Protein AF-A0A848VET9-F1 (afdb_monomer_lite)

pLDDT: mean 83.95, std 17.59, range [33.38, 98.44]

Radius of gyration: 26.99 Å; chains: 1; bounding box: 105×52×40 Å

Sequence (170 aa):
MVSRVQWVLLIGLLTLTVAYPATSVSATPEPVMTMALKYQQSERKWFRDRAPLFGIYLGTGDGTAAGRLSGRVGWDLYEDQERADFHPAHFHGFIEVDGERHAFQILGVYTPASTDAAVTPDGKTHPRIWTLSGTIAFDDASVLGARHLPVTGTADLNTWTASYSVWSKP

Foldseek 3Di:
DDDDDDDDDDDDDDDDPPDDPPPPPVPDKDFQKKKKKFWDPPDDDPDDPDDFPDADWDGKTKTWMDHLATAIKTWTKGWDPPDQAKIFIKIWMWGADPNDTWTKIWTWMKGAPDPDWDQAPVRDIHRQKIKIWTWMATPDCVSPVDGTFIKIWMAGRVRRMIMMTTIDDD

Secondary structure (DSSP, 8-state):
--------------------------PPP-EEEEEEEEE-TT---S-SSPPPSSSEEEEEEEEEEEESS-EEEEEEEEE--S-SS-EEEEEEEEEEETTEEEEEEEEEEEEE--SSEEE-TTS-EEESEEEEEEEEEESSTTTTSSSSEEEEEEEETTTTEEEEEEE---

Structure (mmCIF, N/CA/C/O backbone):
data_AF-A0A848VET9-F1
#
_entry.id   AF-A0A848VET9-F1
#
loop_
_atom_site.group_PDB
_atom_site.id
_atom_site.type_symbol
_atom_site.label_atom_id
_atom_site.label_alt_id
_atom_site.label_comp_id
_atom_site.label_asym_id
_atom_site.label_entity_id
_atom_site.label_seq_id
_atom_site.pdbx_PDB_ins_code
_atom_site.Cartn_x
_atom_site.Cartn_y
_atom_site.Cartn_z
_atom_site.occupancy
_atom_site.B_iso_or_equiv
_atom_site.auth_seq_id
_atom_site.auth_comp_id
_atom_site.auth_asym_id
_atom_site.auth_atom_id
_atom_site.pdbx_PDB_model_num
ATOM 1 N N . MET A 1 1 ? -85.110 -42.077 -13.787 1.00 45.06 1 MET A N 1
ATOM 2 C CA . MET A 1 1 ? -83.834 -41.833 -14.493 1.00 45.06 1 MET A CA 1
ATOM 3 C C . MET A 1 1 ? -83.465 -40.378 -14.266 1.00 45.06 1 MET A C 1
ATOM 5 O O . MET A 1 1 ? -84.210 -39.509 -14.688 1.00 45.06 1 MET A O 1
ATOM 9 N N . VAL A 1 2 ? -82.419 -40.125 -13.484 1.00 37.59 2 VAL A N 1
ATOM 10 C CA . VAL A 1 2 ? -81.975 -38.782 -13.069 1.00 37.59 2 VAL A CA 1
ATOM 11 C C . VAL A 1 2 ? -80.618 -38.507 -13.717 1.00 37.59 2 VAL A C 1
ATOM 13 O O . VAL A 1 2 ? -79.861 -39.457 -13.916 1.00 37.59 2 VAL A O 1
ATOM 16 N N . SER A 1 3 ? -80.307 -37.217 -13.921 1.00 34.19 3 SER A N 1
ATOM 17 C CA . SER A 1 3 ? -78.994 -36.621 -14.257 1.00 34.19 3 SER A CA 1
ATOM 18 C C . SER A 1 3 ? -78.853 -36.293 -15.759 1.00 34.19 3 SER A C 1
ATOM 20 O O . SER A 1 3 ? -79.099 -37.150 -16.591 1.00 34.19 3 SER A O 1
ATOM 22 N N . ARG A 1 4 ? -78.490 -35.081 -16.207 1.00 44.03 4 ARG A N 1
ATOM 23 C CA . ARG A 1 4 ? -77.538 -34.108 -15.643 1.00 44.03 4 ARG A CA 1
ATOM 24 C C . ARG A 1 4 ? -77.928 -32.662 -15.973 1.00 44.03 4 ARG A C 1
ATOM 26 O O . ARG A 1 4 ? -78.139 -32.316 -17.129 1.00 44.03 4 ARG A O 1
ATOM 33 N N . VAL A 1 5 ? -77.946 -31.831 -14.934 1.00 41.00 5 VAL A N 1
ATOM 34 C CA . VAL A 1 5 ? -77.940 -30.364 -14.994 1.00 41.00 5 VAL A CA 1
ATOM 35 C C . VAL A 1 5 ? -76.512 -29.908 -15.313 1.00 41.00 5 VAL A C 1
ATOM 37 O O . VAL A 1 5 ? -75.561 -30.383 -14.688 1.00 41.00 5 VAL A O 1
ATOM 40 N N . GLN A 1 6 ? -76.367 -29.015 -16.293 1.00 40.06 6 GLN A N 1
ATOM 41 C CA . GLN A 1 6 ? -75.129 -28.287 -16.579 1.00 40.06 6 GLN A CA 1
ATOM 42 C C . GLN A 1 6 ? -74.743 -27.420 -15.377 1.00 40.06 6 GLN A C 1
ATOM 44 O O . GLN A 1 6 ? -75.502 -26.541 -14.981 1.00 40.06 6 GLN A O 1
ATOM 49 N N . TRP A 1 7 ? -73.537 -27.621 -14.851 1.00 33.38 7 TRP A N 1
ATOM 50 C CA . TRP A 1 7 ? -72.870 -26.641 -14.001 1.00 33.38 7 TRP A CA 1
ATOM 51 C C . TRP A 1 7 ? -71.710 -26.046 -14.793 1.00 33.38 7 TRP A C 1
ATOM 53 O O . TRP A 1 7 ? -70.755 -26.741 -15.136 1.00 33.38 7 TRP A O 1
ATOM 63 N N . VAL A 1 8 ? -71.828 -24.761 -15.119 1.00 40.66 8 VAL A N 1
ATOM 64 C CA . VAL A 1 8 ? -70.728 -23.935 -15.620 1.00 40.66 8 VAL A CA 1
ATOM 65 C C . VAL A 1 8 ? -69.875 -23.566 -14.411 1.00 40.66 8 VAL A C 1
ATOM 67 O O . VAL A 1 8 ? -70.348 -22.869 -13.516 1.00 40.66 8 VAL A O 1
ATOM 70 N N . LEU A 1 9 ? -68.634 -24.052 -14.358 1.00 36.06 9 LEU A N 1
ATOM 71 C CA . LEU A 1 9 ? -67.662 -23.622 -13.357 1.00 36.06 9 LEU A CA 1
ATOM 72 C C . LEU A 1 9 ? -66.898 -22.415 -13.919 1.00 36.06 9 LEU A C 1
ATOM 74 O O . LEU A 1 9 ? -66.106 -22.551 -14.851 1.00 36.06 9 LEU A O 1
ATOM 78 N N . LEU A 1 10 ? -67.163 -21.232 -13.369 1.00 37.75 10 LEU A N 1
ATOM 79 C CA . LEU A 1 10 ? -66.403 -20.013 -13.635 1.00 37.75 10 LEU A CA 1
ATOM 80 C C . LEU A 1 10 ? -65.144 -20.046 -12.751 1.00 37.75 10 LEU A C 1
ATOM 82 O O . LEU A 1 10 ? -65.242 -19.885 -11.536 1.00 37.75 10 LEU A O 1
ATOM 86 N N . ILE A 1 11 ? -63.965 -20.287 -13.329 1.00 45.28 11 ILE A N 1
ATOM 87 C CA . ILE A 1 11 ? -62.690 -20.171 -12.605 1.00 45.28 11 ILE A CA 1
ATOM 88 C C . ILE A 1 11 ? -62.170 -18.749 -12.819 1.00 45.28 11 ILE A C 1
ATOM 90 O O . ILE A 1 11 ? -61.645 -18.420 -13.881 1.00 45.28 11 ILE A O 1
ATOM 94 N N . GLY A 1 12 ? -62.349 -17.894 -11.812 1.00 39.44 12 GLY A N 1
ATOM 95 C CA . GLY A 1 12 ? -61.684 -16.597 -11.737 1.00 39.44 12 GLY A CA 1
ATOM 96 C C . GLY A 1 12 ? -60.212 -16.792 -11.379 1.00 39.44 12 GLY A C 1
ATOM 97 O O . GLY A 1 12 ? -59.897 -17.267 -10.290 1.00 39.44 12 GLY A O 1
ATOM 98 N N . LEU A 1 13 ? -59.312 -16.446 -12.299 1.00 41.38 13 LEU A N 1
ATOM 99 C CA . LEU A 1 13 ? -57.872 -16.443 -12.059 1.00 41.38 13 LEU A CA 1
ATOM 100 C C . LEU A 1 13 ? -57.515 -15.180 -11.258 1.00 41.38 13 LEU A C 1
ATOM 102 O O . LEU A 1 13 ? -57.529 -14.074 -11.795 1.00 41.38 13 LEU A O 1
ATOM 106 N N . LEU A 1 14 ? -57.229 -15.331 -9.964 1.00 42.34 14 LEU A N 1
ATOM 107 C CA . LEU A 1 14 ? -56.727 -14.248 -9.119 1.00 42.34 14 LEU A CA 1
ATOM 108 C C . LEU A 1 14 ? -55.193 -14.220 -9.228 1.00 42.34 14 LEU A C 1
ATOM 110 O O . LEU A 1 14 ? -54.501 -14.980 -8.554 1.00 42.34 14 LEU A O 1
ATOM 114 N N . THR A 1 15 ? -54.636 -13.385 -10.105 1.00 48.75 15 THR A N 1
ATOM 115 C CA . THR A 1 15 ? -53.185 -13.137 -10.137 1.00 48.75 15 THR A CA 1
ATOM 116 C C . THR A 1 15 ? -52.813 -12.171 -9.020 1.00 48.75 15 THR A C 1
ATOM 118 O O . THR A 1 15 ? -53.084 -10.975 -9.103 1.00 48.75 15 THR A O 1
ATOM 121 N N . LEU A 1 16 ? -52.196 -12.700 -7.964 1.00 46.94 16 LEU A N 1
ATOM 122 C CA . LEU A 1 16 ? -51.596 -11.912 -6.895 1.00 46.94 16 LEU A CA 1
ATOM 123 C C . LEU A 1 16 ? -50.237 -11.382 -7.380 1.00 46.94 16 LEU A C 1
ATOM 125 O O . LEU A 1 16 ? -49.236 -12.097 -7.357 1.00 46.94 16 LEU A O 1
ATOM 129 N N . THR A 1 17 ? -50.189 -10.142 -7.863 1.00 53.59 17 THR A N 1
ATOM 130 C CA . THR A 1 17 ? -48.927 -9.478 -8.211 1.00 53.59 17 THR A CA 1
ATOM 131 C C . THR A 1 17 ? -48.246 -9.026 -6.921 1.00 53.59 17 THR A C 1
ATOM 133 O O . THR A 1 17 ? -48.568 -7.979 -6.364 1.00 53.59 17 THR A O 1
ATOM 136 N N . VAL A 1 18 ? -47.309 -9.827 -6.413 1.00 58.56 18 VAL A N 1
ATOM 137 C CA . VAL A 1 18 ? -46.401 -9.385 -5.349 1.00 58.56 18 VAL A CA 1
ATOM 138 C C . VAL A 1 18 ? -45.409 -8.412 -5.983 1.00 58.56 18 VAL A C 1
ATOM 140 O O . VAL A 1 18 ? -44.470 -8.817 -6.665 1.00 58.56 18 VAL A O 1
ATOM 143 N N . ALA A 1 19 ? -45.649 -7.113 -5.810 1.00 56.75 19 ALA A N 1
ATOM 144 C CA . ALA A 1 19 ? -44.675 -6.088 -6.152 1.00 56.75 19 ALA A CA 1
ATOM 145 C C . ALA A 1 19 ? -43.550 -6.127 -5.109 1.00 56.75 19 ALA A C 1
ATOM 147 O O . ALA A 1 19 ? -43.722 -5.678 -3.976 1.00 56.75 19 ALA A O 1
ATOM 148 N N . TYR A 1 20 ? -42.402 -6.690 -5.480 1.00 54.72 20 TYR A N 1
ATOM 149 C CA . TYR A 1 20 ? -41.179 -6.528 -4.701 1.00 54.72 20 TYR A CA 1
ATOM 150 C C . TYR A 1 20 ? -40.704 -5.076 -4.848 1.00 54.72 20 TYR A C 1
ATOM 152 O O . TYR A 1 20 ? -40.575 -4.609 -5.984 1.00 54.72 20 TYR A O 1
ATOM 160 N N . PRO A 1 21 ? -40.428 -4.340 -3.757 1.00 55.44 21 PRO A N 1
ATOM 161 C CA . PRO A 1 21 ? -39.764 -3.055 -3.879 1.00 55.44 21 PRO A CA 1
ATOM 162 C C . PRO A 1 21 ? -38.344 -3.297 -4.397 1.00 55.44 21 PRO A C 1
ATOM 164 O O . PRO A 1 21 ? -37.472 -3.789 -3.683 1.00 55.44 21 PRO A O 1
ATOM 167 N N . ALA A 1 22 ? -38.115 -2.971 -5.667 1.00 57.34 22 ALA A N 1
ATOM 168 C CA . ALA A 1 22 ? -36.781 -2.880 -6.232 1.00 57.34 22 ALA A CA 1
ATOM 169 C C . ALA A 1 22 ? -36.131 -1.588 -5.725 1.00 57.34 22 ALA A C 1
ATOM 171 O O . ALA A 1 22 ? -36.191 -0.546 -6.370 1.00 57.34 22 ALA A O 1
ATOM 172 N N . THR A 1 23 ? -35.519 -1.644 -4.547 1.00 54.28 23 THR A N 1
ATOM 173 C CA . THR A 1 23 ? -34.568 -0.621 -4.101 1.00 54.28 23 THR A CA 1
ATOM 174 C C . THR A 1 23 ? -33.170 -1.207 -4.108 1.00 54.28 23 THR A C 1
ATOM 176 O O . THR A 1 23 ? -32.571 -1.450 -3.067 1.00 54.28 23 THR A O 1
ATOM 179 N N . SER A 1 24 ? -32.645 -1.440 -5.305 1.00 57.16 24 SER A N 1
ATOM 180 C CA . SER A 1 24 ? -31.206 -1.527 -5.529 1.00 57.16 24 SER A CA 1
ATOM 181 C C . SER A 1 24 ? -30.747 -0.176 -6.065 1.00 57.16 24 SER A C 1
ATOM 183 O O . SER A 1 24 ? -30.626 0.022 -7.274 1.00 57.16 24 SER A O 1
ATOM 185 N N . VAL A 1 25 ? -30.543 0.783 -5.159 1.00 55.97 25 VAL A N 1
ATOM 186 C CA . VAL A 1 25 ? -29.687 1.931 -5.466 1.00 55.97 25 VAL A CA 1
ATOM 187 C C . VAL A 1 25 ? -28.281 1.353 -5.536 1.00 55.97 25 VAL A C 1
ATOM 189 O O . VAL A 1 25 ? -27.734 0.962 -4.510 1.00 55.97 25 VAL A O 1
ATOM 192 N N . SER A 1 26 ? -27.734 1.231 -6.746 1.00 56.28 26 SER A N 1
ATOM 193 C CA . SER A 1 26 ? -26.301 1.011 -6.940 1.00 56.28 26 SER A CA 1
ATOM 194 C C . SER A 1 26 ? -25.602 2.205 -6.300 1.00 56.28 26 SER A C 1
ATOM 196 O O . SER A 1 26 ? -25.562 3.281 -6.896 1.00 56.28 26 SER A O 1
ATOM 198 N N . ALA A 1 27 ? -25.147 2.064 -5.058 1.00 66.69 27 ALA A N 1
ATOM 199 C CA . ALA A 1 27 ? -24.383 3.116 -4.417 1.00 66.69 27 ALA A CA 1
ATOM 200 C C . ALA A 1 27 ? -23.074 3.256 -5.198 1.00 66.69 27 ALA A C 1
ATOM 202 O O . ALA A 1 27 ? -22.385 2.269 -5.455 1.00 66.69 27 ALA A O 1
ATOM 203 N N . THR A 1 28 ? -22.746 4.470 -5.634 1.00 76.81 28 THR A N 1
ATOM 204 C CA . THR A 1 28 ? -21.426 4.732 -6.209 1.00 76.81 28 THR A CA 1
ATOM 205 C C . THR A 1 28 ? -20.381 4.396 -5.142 1.00 76.81 28 THR A C 1
ATOM 207 O O . THR A 1 28 ? -20.497 4.929 -4.036 1.00 76.81 28 THR A O 1
ATOM 210 N N . PRO A 1 29 ? -19.381 3.538 -5.427 1.00 82.81 29 PRO A N 1
ATOM 211 C CA . PRO A 1 29 ? -18.326 3.249 -4.466 1.00 82.81 29 PRO A CA 1
ATOM 212 C C . PRO A 1 29 ? -17.649 4.543 -4.007 1.00 82.81 29 PRO A C 1
ATOM 214 O O . PRO A 1 29 ? -17.240 5.365 -4.828 1.00 82.81 29 PRO A O 1
ATOM 217 N N . GLU A 1 30 ? -17.527 4.717 -2.696 1.00 88.94 30 GLU A N 1
ATOM 218 C CA . GLU A 1 30 ? -16.893 5.876 -2.070 1.00 88.94 30 GLU A CA 1
ATOM 219 C C . GLU A 1 30 ? -15.645 5.433 -1.293 1.00 88.94 30 GLU A C 1
ATOM 221 O O . GLU A 1 30 ? -15.595 4.299 -0.798 1.00 88.94 30 GLU A O 1
ATOM 226 N N . PRO A 1 31 ? -14.610 6.284 -1.183 1.00 92.31 31 PRO A N 1
ATOM 227 C CA . PRO A 1 31 ? -13.452 5.957 -0.371 1.00 92.31 31 PRO A CA 1
ATOM 228 C C . PRO A 1 31 ? -13.855 5.970 1.109 1.00 92.31 31 PRO A C 1
ATOM 230 O O . PRO A 1 31 ? -14.283 6.989 1.645 1.00 92.31 31 PRO A O 1
ATOM 233 N N . VAL A 1 32 ? -13.699 4.833 1.786 1.00 93.56 32 VAL A N 1
ATOM 234 C CA . VAL A 1 32 ? -13.972 4.699 3.227 1.00 93.56 32 VAL A CA 1
ATOM 235 C C . VAL A 1 32 ? -12.742 4.994 4.082 1.00 93.56 32 VAL A C 1
ATOM 237 O O . VAL A 1 32 ? -12.873 5.318 5.263 1.00 93.56 32 VAL A O 1
ATOM 240 N N . MET A 1 33 ? -11.550 4.871 3.499 1.00 95.69 33 MET A N 1
ATOM 241 C CA . MET A 1 33 ? -10.279 5.179 4.144 1.00 95.69 33 MET A CA 1
ATOM 242 C C . MET A 1 33 ? -9.231 5.518 3.084 1.00 95.69 33 MET A C 1
ATOM 244 O O . MET A 1 33 ? -9.189 4.886 2.030 1.00 95.69 33 MET A O 1
ATOM 248 N N . THR A 1 34 ? -8.359 6.475 3.370 1.00 97.88 34 THR A N 1
ATOM 249 C CA . THR A 1 34 ? -7.158 6.754 2.579 1.00 97.88 34 THR A CA 1
ATOM 250 C C . THR A 1 34 ? -5.911 6.511 3.417 1.00 97.88 34 THR A C 1
ATOM 252 O O . THR A 1 34 ? -5.935 6.670 4.635 1.00 97.88 34 THR A O 1
ATOM 255 N N . MET A 1 35 ? -4.825 6.093 2.773 1.00 98.44 35 MET A N 1
ATOM 256 C CA . MET A 1 35 ? -3.532 5.845 3.402 1.00 98.44 35 MET A CA 1
ATOM 257 C C . MET A 1 35 ? -2.446 6.597 2.645 1.00 98.44 35 MET A C 1
ATOM 259 O O . MET A 1 35 ? -2.310 6.419 1.437 1.00 98.44 35 MET A O 1
ATOM 263 N N . ALA A 1 36 ? -1.659 7.398 3.356 1.00 98.31 36 ALA A N 1
ATOM 264 C CA . ALA A 1 36 ? -0.450 8.029 2.845 1.00 98.31 36 ALA A CA 1
ATOM 265 C C . ALA A 1 36 ? 0.758 7.321 3.460 1.00 98.31 36 ALA A C 1
ATOM 267 O O . ALA A 1 36 ? 0.935 7.345 4.676 1.00 98.31 36 ALA A O 1
ATOM 268 N N . LEU A 1 37 ? 1.564 6.669 2.628 1.00 97.81 37 LEU A N 1
ATOM 269 C CA 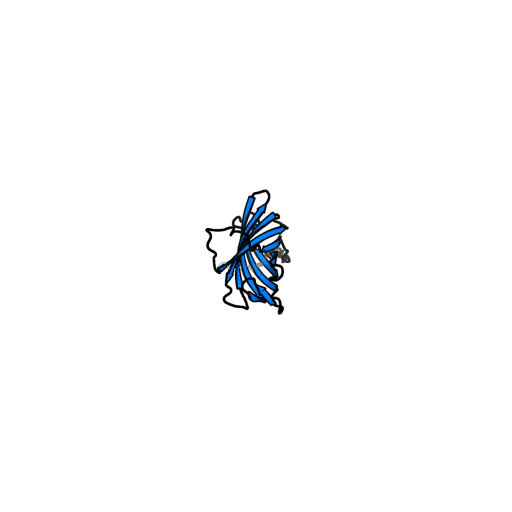. LEU A 1 37 ? 2.675 5.815 3.036 1.00 97.81 37 LEU A CA 1
ATOM 270 C C . LEU A 1 37 ? 4.007 6.425 2.609 1.00 97.81 37 LEU A C 1
ATOM 272 O O . LEU A 1 37 ? 4.106 7.049 1.550 1.00 97.81 37 LEU A O 1
ATOM 276 N N . LYS A 1 38 ? 5.047 6.188 3.401 1.00 96.56 38 LYS A N 1
ATOM 277 C CA . LYS A 1 38 ? 6.419 6.580 3.104 1.00 96.56 38 LYS A CA 1
ATOM 278 C C . LYS A 1 38 ? 7.365 5.429 3.413 1.00 96.56 38 LYS A C 1
ATOM 280 O O . LYS A 1 38 ? 7.362 4.891 4.516 1.00 96.56 38 LYS A O 1
ATOM 285 N N . TYR A 1 39 ? 8.173 5.051 2.431 1.00 92.94 39 TYR A N 1
ATOM 286 C CA . TYR A 1 39 ? 9.205 4.037 2.611 1.00 92.94 39 TYR A CA 1
ATOM 287 C C . TYR A 1 39 ? 10.338 4.576 3.493 1.00 92.94 39 TYR A C 1
ATOM 289 O O . TYR A 1 39 ? 10.748 5.735 3.370 1.00 92.94 39 TYR A O 1
ATOM 297 N N . GLN A 1 40 ? 10.851 3.723 4.380 1.00 88.12 40 GLN A N 1
ATOM 298 C CA . GLN A 1 40 ? 11.916 4.052 5.318 1.00 88.12 40 GLN A CA 1
ATOM 299 C C . GLN A 1 40 ? 13.058 3.043 5.214 1.00 88.12 40 GLN A C 1
ATOM 301 O O . GLN A 1 40 ? 13.017 1.951 5.773 1.00 88.12 40 GLN A O 1
ATOM 306 N N . GLN A 1 41 ? 14.127 3.445 4.526 1.00 71.81 41 GLN A N 1
ATOM 307 C CA .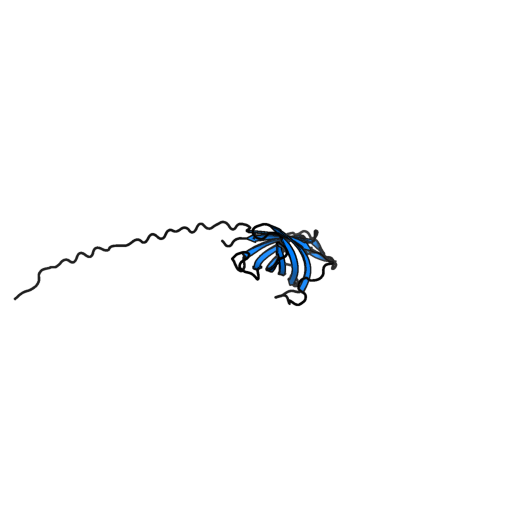 GLN A 1 41 ? 15.266 2.574 4.224 1.00 71.81 41 GLN A CA 1
ATOM 308 C C . GLN A 1 41 ? 16.019 2.067 5.469 1.00 71.81 41 GLN A C 1
ATOM 310 O O . GLN A 1 41 ? 16.639 1.008 5.419 1.00 71.81 41 GLN A O 1
ATOM 315 N N . SER A 1 42 ? 15.994 2.812 6.578 1.00 71.69 42 SER A N 1
ATOM 316 C CA . SER A 1 42 ? 16.711 2.465 7.813 1.00 71.69 42 SER A CA 1
ATOM 317 C C . SER A 1 42 ? 15.876 1.696 8.835 1.00 71.69 42 SER A C 1
ATOM 319 O O . SER A 1 42 ? 16.412 1.316 9.878 1.00 71.69 42 SER A O 1
ATOM 321 N N . GLU A 1 43 ? 14.582 1.493 8.584 1.00 78.75 43 GLU A N 1
ATOM 322 C CA . GLU A 1 43 ? 13.713 0.834 9.552 1.00 78.75 43 GLU A CA 1
ATOM 323 C C . GLU A 1 43 ? 13.864 -0.681 9.544 1.00 78.75 43 GLU A C 1
ATOM 325 O O . GLU A 1 43 ? 14.166 -1.325 8.534 1.00 78.75 43 GLU A O 1
ATOM 330 N N . ARG A 1 44 ? 13.639 -1.266 10.720 1.00 85.94 44 ARG A N 1
ATOM 331 C CA . ARG A 1 44 ? 13.589 -2.719 10.850 1.00 85.94 44 ARG A CA 1
ATOM 332 C C . ARG A 1 44 ? 12.204 -3.206 10.455 1.00 85.94 44 ARG A C 1
ATOM 334 O O . ARG A 1 44 ? 11.206 -2.652 10.896 1.00 85.94 44 ARG A O 1
ATOM 341 N N . LYS A 1 45 ? 12.187 -4.333 9.744 1.00 90.88 45 LYS A N 1
ATOM 342 C CA . LYS A 1 45 ? 10.991 -5.122 9.448 1.00 90.88 45 LYS A CA 1
ATOM 343 C C . LYS A 1 45 ? 10.048 -5.206 10.656 1.00 90.88 45 LYS A C 1
ATOM 345 O O . LYS A 1 45 ? 10.479 -5.659 11.728 1.00 90.88 45 LYS A O 1
ATOM 350 N N . TRP A 1 46 ? 8.780 -4.835 10.473 1.00 91.06 46 TRP A N 1
ATOM 351 C CA . TRP A 1 46 ? 7.765 -4.902 11.527 1.00 91.06 46 TRP A CA 1
ATOM 352 C C . TRP A 1 46 ? 7.401 -6.348 11.865 1.00 91.06 46 TRP A C 1
ATOM 354 O O . TRP A 1 46 ? 7.282 -6.704 13.039 1.00 91.06 46 TRP A O 1
ATOM 364 N N . PHE A 1 47 ? 7.281 -7.208 10.852 1.00 88.44 47 PHE A N 1
ATOM 365 C CA . PHE A 1 47 ? 6.800 -8.581 10.995 1.00 88.44 47 PHE A CA 1
ATOM 366 C C . PHE A 1 47 ? 7.906 -9.601 10.712 1.00 88.44 47 PHE A C 1
ATOM 368 O O . PHE A 1 47 ? 7.995 -10.181 9.628 1.00 88.44 47 PHE A O 1
ATOM 375 N N . ARG A 1 48 ? 8.773 -9.840 11.701 1.00 84.31 48 ARG A N 1
ATOM 376 C CA . ARG A 1 48 ? 9.966 -10.697 11.543 1.00 84.31 48 ARG A CA 1
ATOM 377 C C . ARG A 1 48 ? 9.643 -12.147 11.193 1.00 84.31 48 ARG A C 1
ATOM 379 O O . ARG A 1 48 ? 10.221 -12.664 10.243 1.00 84.31 48 ARG A O 1
ATOM 386 N N . ASP A 1 49 ? 8.673 -12.739 11.882 1.00 82.81 49 ASP A N 1
ATOM 387 C CA . ASP A 1 49 ? 8.424 -14.186 11.819 1.00 82.81 49 ASP A CA 1
ATOM 388 C C . ASP A 1 49 ? 7.292 -14.582 10.860 1.00 82.81 49 ASP A C 1
ATOM 390 O O . ASP A 1 49 ? 6.996 -15.764 10.693 1.00 82.81 49 ASP A O 1
ATOM 394 N N . ARG A 1 50 ? 6.642 -13.609 10.206 1.00 77.44 50 ARG A N 1
ATOM 395 C CA . ARG A 1 50 ? 5.582 -13.894 9.232 1.00 77.44 50 ARG A CA 1
ATOM 396 C C . ARG A 1 50 ? 6.187 -13.964 7.833 1.00 77.44 50 ARG A C 1
ATOM 398 O O . ARG A 1 50 ? 6.715 -12.971 7.326 1.00 77.44 50 ARG A O 1
ATOM 405 N N . ALA A 1 51 ? 6.108 -15.145 7.227 1.00 81.69 51 ALA A N 1
ATOM 406 C CA . ALA A 1 51 ? 6.416 -15.319 5.816 1.00 81.69 51 ALA A CA 1
ATOM 407 C C . ALA A 1 51 ? 5.350 -14.605 4.964 1.00 81.69 51 ALA A C 1
ATOM 409 O O . ALA A 1 51 ? 4.165 -14.653 5.322 1.00 81.69 51 ALA A O 1
ATOM 410 N N . PRO A 1 52 ? 5.741 -13.936 3.868 1.00 87.19 52 PRO A N 1
ATOM 411 C CA . PRO A 1 52 ? 4.773 -13.399 2.926 1.00 87.19 52 PRO A CA 1
ATOM 412 C C . PRO A 1 52 ? 4.073 -14.538 2.178 1.00 87.19 52 PRO A C 1
ATOM 414 O O . PRO A 1 52 ? 4.568 -15.666 2.129 1.00 87.19 52 PRO A O 1
ATOM 417 N N . LEU A 1 53 ? 2.921 -14.241 1.574 1.00 88.62 53 LEU A N 1
ATOM 418 C CA . LEU A 1 53 ? 2.233 -15.209 0.714 1.00 88.62 53 LEU A CA 1
ATOM 419 C C . LEU A 1 53 ? 3.014 -15.466 -0.583 1.00 88.62 53 LEU A C 1
ATOM 421 O O . LEU A 1 53 ? 2.982 -16.575 -1.107 1.00 88.62 53 LEU A O 1
ATOM 425 N N . PHE A 1 54 ? 3.702 -14.442 -1.086 1.00 91.44 54 PHE A N 1
ATOM 426 C CA . PHE A 1 54 ? 4.563 -14.470 -2.265 1.00 91.44 54 PHE A CA 1
ATOM 427 C C . PHE A 1 54 ? 5.505 -13.256 -2.251 1.00 91.44 54 PHE A C 1
ATOM 429 O O . PHE A 1 54 ? 5.352 -12.351 -1.430 1.00 91.44 54 PHE A O 1
ATOM 436 N N . GLY A 1 55 ? 6.443 -13.223 -3.198 1.00 91.62 55 GLY A N 1
ATOM 437 C CA . GLY A 1 55 ? 7.363 -12.105 -3.380 1.00 91.62 55 GLY A CA 1
ATOM 438 C C . GLY A 1 55 ? 8.533 -12.094 -2.397 1.00 91.62 55 GLY A C 1
ATOM 439 O O . GLY A 1 55 ? 8.581 -12.835 -1.410 1.00 91.62 55 GLY A O 1
ATOM 440 N N . ILE A 1 56 ? 9.502 -11.235 -2.691 1.00 91.38 56 ILE A N 1
ATOM 441 C CA . ILE A 1 56 ? 10.660 -10.971 -1.839 1.00 91.38 56 ILE A CA 1
ATOM 442 C C . ILE A 1 56 ? 10.421 -9.710 -1.017 1.00 91.38 56 ILE A C 1
ATOM 444 O O . ILE A 1 56 ? 9.743 -8.788 -1.459 1.00 91.38 56 ILE A O 1
ATOM 448 N N . TYR A 1 57 ? 10.990 -9.660 0.185 1.00 92.06 57 TYR A N 1
ATOM 449 C CA . TYR A 1 57 ? 10.931 -8.460 1.014 1.00 92.06 57 TYR A CA 1
ATOM 450 C C . TYR A 1 57 ? 11.683 -7.312 0.337 1.00 92.06 57 TYR A C 1
ATOM 452 O O . TYR A 1 57 ? 12.869 -7.450 0.036 1.00 92.06 57 TYR A O 1
ATOM 460 N N . LEU A 1 58 ? 11.001 -6.184 0.143 1.00 89.88 58 LEU A N 1
ATOM 461 C CA . LEU A 1 58 ? 11.593 -4.980 -0.435 1.00 89.88 58 LEU A CA 1
ATOM 462 C C . LEU A 1 58 ? 11.816 -3.880 0.587 1.00 89.88 58 LEU A C 1
ATOM 464 O O . LEU A 1 58 ? 12.740 -3.083 0.431 1.00 89.88 58 LEU A O 1
ATOM 468 N N . GLY A 1 59 ? 10.974 -3.803 1.615 1.00 91.31 59 GLY A N 1
ATOM 469 C CA . GLY A 1 59 ? 11.034 -2.643 2.477 1.00 91.31 59 GLY A CA 1
ATOM 470 C C . GLY A 1 59 ? 10.004 -2.563 3.579 1.00 91.31 59 GLY A C 1
ATOM 471 O O . GLY A 1 59 ? 9.001 -3.270 3.582 1.00 91.31 59 GLY A O 1
ATOM 472 N N . THR A 1 60 ? 10.266 -1.622 4.476 1.00 95.00 60 THR A N 1
ATOM 473 C CA . THR A 1 60 ? 9.377 -1.192 5.548 1.00 95.00 60 THR A CA 1
ATOM 474 C C . THR A 1 60 ? 9.126 0.297 5.403 1.00 95.00 60 THR A C 1
ATOM 476 O O . THR A 1 60 ? 9.955 1.040 4.872 1.00 95.00 60 THR A O 1
ATOM 479 N N . GLY A 1 61 ? 7.995 0.753 5.915 1.00 95.44 61 GLY A N 1
ATOM 480 C CA . GLY A 1 61 ? 7.756 2.167 6.085 1.00 95.44 61 GLY A CA 1
ATOM 481 C C . GLY A 1 61 ? 6.725 2.476 7.149 1.00 95.44 61 GLY A C 1
ATOM 482 O O . GLY A 1 61 ? 6.229 1.602 7.871 1.00 95.44 61 GLY A O 1
ATOM 483 N N . ASP A 1 62 ? 6.407 3.759 7.209 1.00 96.44 62 ASP A N 1
ATOM 484 C CA . ASP A 1 62 ? 5.339 4.304 8.023 1.00 96.44 62 ASP A CA 1
ATOM 485 C C . ASP A 1 62 ? 4.341 5.078 7.158 1.00 96.44 62 ASP A C 1
ATOM 487 O O . ASP A 1 62 ? 4.416 5.096 5.923 1.00 96.44 62 ASP A O 1
ATOM 491 N N . GLY A 1 63 ? 3.345 5.661 7.808 1.00 97.06 63 GLY A N 1
ATOM 492 C CA . GLY A 1 63 ? 2.336 6.452 7.141 1.00 97.06 63 GLY A CA 1
ATOM 493 C C . GLY A 1 63 ? 1.213 6.876 8.066 1.00 97.06 63 GLY A C 1
ATOM 494 O O . GLY A 1 63 ? 1.271 6.721 9.289 1.00 97.06 63 GLY A O 1
ATOM 495 N N . THR A 1 64 ? 0.153 7.386 7.460 1.00 98.38 64 THR A N 1
ATOM 496 C CA . THR A 1 64 ? -1.088 7.739 8.144 1.00 98.38 64 THR A CA 1
ATOM 497 C C . THR A 1 64 ? -2.282 7.195 7.382 1.00 98.38 64 THR A C 1
ATOM 499 O O . THR A 1 64 ? -2.263 7.093 6.156 1.00 98.38 64 THR A O 1
ATOM 502 N N . ALA A 1 65 ? -3.320 6.837 8.128 1.00 98.06 65 ALA A N 1
ATOM 503 C CA . ALA A 1 65 ? -4.631 6.507 7.603 1.00 98.06 65 ALA A CA 1
ATOM 504 C C . ALA A 1 65 ? -5.637 7.575 8.043 1.00 98.06 65 ALA A C 1
ATOM 506 O O . ALA A 1 65 ? -5.550 8.082 9.166 1.00 98.06 65 ALA A O 1
ATOM 507 N N . ALA A 1 66 ? -6.582 7.908 7.169 1.00 97.38 66 ALA A N 1
ATOM 508 C CA . ALA A 1 66 ? -7.675 8.834 7.440 1.00 97.38 66 ALA A CA 1
ATOM 509 C C . ALA A 1 66 ? -9.003 8.273 6.913 1.00 97.38 66 ALA A C 1
ATOM 511 O O . ALA A 1 66 ? -9.032 7.599 5.886 1.00 97.38 66 ALA A O 1
ATOM 512 N N . GLY A 1 67 ? -10.111 8.574 7.593 1.00 94.06 67 GLY A N 1
ATOM 513 C CA . GLY A 1 67 ? -11.453 8.090 7.251 1.00 94.06 67 GLY A CA 1
ATOM 514 C C . GLY A 1 67 ? -12.048 7.245 8.375 1.00 94.06 67 GLY A C 1
ATOM 515 O O . GLY A 1 67 ? -11.897 7.587 9.549 1.00 94.06 67 GLY A O 1
ATOM 516 N N . ARG A 1 68 ? -12.719 6.137 8.030 1.00 91.38 68 ARG A N 1
ATOM 517 C CA . ARG A 1 68 ? -13.386 5.250 9.005 1.00 91.38 68 ARG A CA 1
ATOM 518 C C . ARG A 1 68 ? -12.444 4.652 10.049 1.00 91.38 68 ARG A C 1
ATOM 520 O O . ARG A 1 68 ? -12.880 4.409 11.166 1.00 91.38 68 ARG A O 1
ATOM 527 N N . LEU A 1 69 ? -11.177 4.447 9.695 1.00 91.69 69 LEU A N 1
ATOM 528 C CA . LEU A 1 69 ? -10.115 4.114 10.634 1.00 91.69 69 LEU A CA 1
ATOM 529 C C . LEU A 1 69 ? -8.973 5.108 10.428 1.00 91.69 69 LEU A C 1
ATOM 531 O O . LEU A 1 69 ? -8.373 5.151 9.355 1.00 91.69 69 LEU A O 1
ATOM 535 N N . SER A 1 70 ? -8.718 5.940 11.435 1.00 95.94 70 SER A N 1
ATOM 536 C CA . SER A 1 70 ? -7.739 7.025 11.356 1.00 95.94 70 SER A CA 1
ATOM 537 C C . SER A 1 70 ? -6.644 6.816 12.392 1.00 95.94 70 SER A C 1
ATOM 539 O O . SER A 1 70 ? -6.938 6.679 13.575 1.00 95.94 70 SER A O 1
ATOM 541 N N . GLY A 1 71 ? -5.385 6.789 11.960 1.00 97.69 71 GLY A N 1
ATOM 542 C CA . GLY A 1 71 ? -4.273 6.423 12.834 1.00 97.69 71 GLY A CA 1
ATOM 543 C C . GLY A 1 71 ? -2.922 6.411 12.129 1.00 97.69 71 GLY A C 1
ATOM 544 O O . GLY A 1 71 ? -2.801 6.796 10.962 1.00 97.69 71 GLY A O 1
ATOM 545 N N . ARG A 1 72 ? -1.888 5.963 12.844 1.00 98.06 72 ARG A N 1
ATOM 546 C CA . ARG A 1 72 ? -0.550 5.761 12.264 1.00 98.06 72 ARG A CA 1
ATOM 547 C C . ARG A 1 72 ? -0.479 4.416 11.563 1.00 98.06 72 ARG A C 1
ATOM 549 O O . ARG A 1 72 ? -1.013 3.440 12.071 1.00 98.06 72 ARG A O 1
ATOM 556 N N . VAL A 1 73 ? 0.220 4.349 10.440 1.00 98.00 73 VAL A N 1
ATOM 557 C CA . VAL A 1 73 ? 0.422 3.108 9.689 1.00 98.00 73 VAL A CA 1
ATOM 558 C C . VA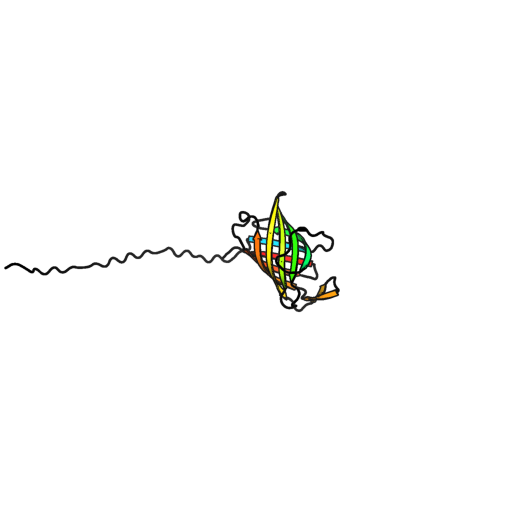L A 1 73 ? 1.862 2.650 9.857 1.00 98.00 73 VAL A C 1
ATOM 560 O O . VAL A 1 73 ? 2.778 3.453 9.709 1.00 98.00 73 VAL A O 1
ATOM 563 N N . GLY A 1 74 ? 2.059 1.363 10.126 1.00 96.94 74 GLY A N 1
ATOM 564 C CA . GLY A 1 74 ? 3.333 0.672 9.925 1.00 96.94 74 GLY A CA 1
ATOM 565 C C . GLY A 1 74 ? 3.141 -0.444 8.908 1.00 96.94 74 GLY A C 1
ATOM 566 O O . GLY A 1 74 ? 2.095 -1.098 8.915 1.00 96.94 74 GLY A O 1
ATOM 567 N N . TRP A 1 75 ? 4.101 -0.649 8.009 1.00 96.75 75 TRP A N 1
ATOM 568 C CA . TRP A 1 75 ? 3.962 -1.636 6.938 1.00 96.75 75 TRP A CA 1
ATOM 569 C C . TRP A 1 75 ? 5.295 -2.238 6.494 1.00 96.75 75 TRP A C 1
ATOM 571 O O . TRP A 1 75 ? 6.332 -1.580 6.534 1.00 96.75 75 TRP A O 1
ATOM 581 N N . ASP A 1 76 ? 5.217 -3.482 6.026 1.00 96.50 76 ASP A N 1
ATOM 582 C CA . ASP A 1 76 ? 6.240 -4.208 5.280 1.00 96.50 76 ASP A CA 1
ATOM 583 C C . ASP A 1 76 ? 5.693 -4.516 3.875 1.00 96.50 76 ASP A C 1
ATOM 585 O O . ASP A 1 76 ? 4.522 -4.883 3.731 1.00 96.50 76 ASP A O 1
ATOM 589 N N . LEU A 1 77 ? 6.537 -4.391 2.852 1.00 95.31 77 LEU A N 1
ATOM 590 C CA . LEU A 1 77 ? 6.221 -4.662 1.450 1.00 95.31 77 LEU A CA 1
ATOM 591 C C . LEU A 1 77 ? 7.041 -5.835 0.925 1.00 95.31 77 LEU A C 1
ATOM 593 O O . LEU A 1 77 ? 8.267 -5.886 1.073 1.00 95.31 77 LEU A O 1
ATOM 597 N N . TYR A 1 78 ? 6.338 -6.734 0.254 1.00 94.94 78 TYR A N 1
ATOM 598 C CA . TYR A 1 78 ? 6.899 -7.830 -0.509 1.00 94.94 78 TYR A CA 1
ATOM 599 C C . TYR A 1 78 ? 6.374 -7.754 -1.935 1.00 94.94 78 TYR A C 1
ATOM 601 O O . TYR A 1 78 ? 5.172 -7.576 -2.140 1.00 94.94 78 TYR A O 1
ATOM 609 N N . GLU A 1 79 ? 7.252 -7.909 -2.917 1.00 93.88 79 GLU A N 1
ATOM 610 C CA . GLU A 1 79 ? 6.850 -7.939 -4.323 1.00 93.88 79 GLU A CA 1
ATOM 611 C C . GLU A 1 79 ? 7.520 -9.085 -5.063 1.00 93.88 79 GLU A C 1
ATOM 613 O O . GLU A 1 79 ? 8.649 -9.476 -4.762 1.00 93.88 79 GLU A O 1
ATOM 618 N N . ASP A 1 80 ? 6.821 -9.599 -6.064 1.00 93.62 80 ASP A N 1
ATOM 619 C CA . ASP A 1 80 ? 7.435 -10.351 -7.147 1.00 93.62 80 ASP A CA 1
ATOM 620 C C . ASP A 1 80 ? 7.787 -9.373 -8.281 1.00 93.62 80 ASP A C 1
ATOM 622 O O . ASP A 1 80 ? 6.905 -8.769 -8.891 1.00 93.62 80 ASP A O 1
ATOM 626 N N . GLN A 1 81 ? 9.088 -9.190 -8.518 1.00 88.94 81 GLN A N 1
ATOM 627 C CA . GLN A 1 81 ? 9.635 -8.267 -9.518 1.00 88.94 81 GLN A CA 1
ATOM 628 C C . GLN A 1 81 ? 10.220 -8.995 -10.738 1.00 88.94 81 GLN A C 1
ATOM 630 O O . GLN A 1 81 ? 11.031 -8.425 -11.471 1.00 88.94 81 GLN A O 1
ATOM 635 N N . GLU A 1 82 ? 9.864 -10.264 -10.965 1.00 88.94 82 GLU A N 1
ATOM 636 C CA . GLU A 1 82 ? 10.385 -11.032 -12.105 1.00 88.94 82 GLU A CA 1
ATOM 637 C C . GLU A 1 82 ? 9.976 -10.440 -13.463 1.00 88.94 82 GLU A C 1
ATOM 639 O O . GLU A 1 82 ? 10.659 -10.643 -14.470 1.00 88.94 82 GLU A O 1
ATOM 644 N N . ARG A 1 83 ? 8.875 -9.684 -13.506 1.00 85.75 83 ARG A N 1
ATOM 645 C CA . ARG A 1 83 ? 8.361 -9.040 -14.716 1.00 85.75 83 ARG A CA 1
ATOM 646 C C . ARG A 1 83 ? 8.354 -7.528 -14.570 1.00 85.75 83 ARG A C 1
ATOM 648 O O . ARG A 1 83 ? 7.963 -7.013 -13.542 1.00 85.75 83 ARG A O 1
ATOM 655 N N . ALA A 1 84 ? 8.728 -6.814 -15.630 1.00 81.94 84 ALA A N 1
ATOM 656 C CA . ALA A 1 84 ? 8.827 -5.351 -15.608 1.00 81.94 84 ALA A CA 1
ATOM 657 C C . ALA A 1 84 ? 7.485 -4.618 -15.810 1.00 81.94 84 ALA A C 1
ATOM 659 O O . ALA A 1 84 ? 7.405 -3.409 -15.605 1.00 81.94 84 ALA A O 1
ATOM 660 N N . ASP A 1 85 ? 6.447 -5.318 -16.272 1.00 86.38 85 ASP A N 1
ATOM 661 C CA . ASP A 1 85 ? 5.156 -4.743 -16.667 1.00 86.38 85 ASP A CA 1
ATOM 662 C C . ASP A 1 85 ? 4.049 -4.930 -15.621 1.00 86.38 85 ASP A C 1
ATOM 664 O O . ASP A 1 85 ? 3.011 -4.271 -15.697 1.00 86.38 85 ASP A O 1
ATOM 668 N N . PHE A 1 86 ? 4.259 -5.805 -14.638 1.00 91.38 86 PHE A N 1
ATOM 669 C CA . PHE A 1 86 ? 3.354 -5.986 -13.510 1.00 91.38 86 PHE A CA 1
ATOM 670 C C . PHE A 1 86 ? 4.108 -6.605 -12.322 1.00 91.38 86 PHE A C 1
ATOM 672 O O . PHE A 1 86 ? 4.841 -7.574 -12.505 1.00 91.38 86 PHE A O 1
ATOM 679 N N . HIS A 1 87 ? 3.931 -6.071 -11.113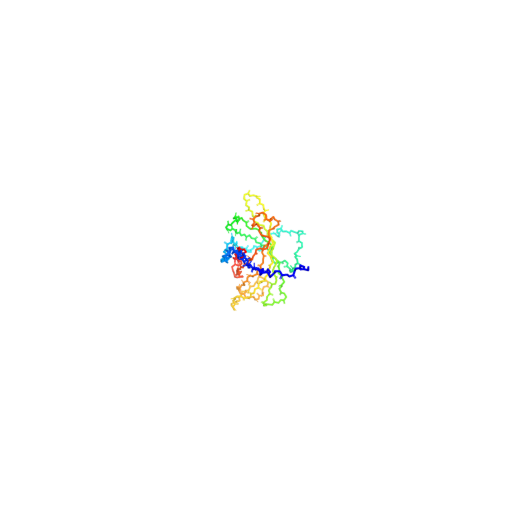 1.00 94.56 87 HIS A N 1
ATOM 680 C CA . HIS A 1 87 ? 4.521 -6.646 -9.898 1.00 94.56 87 HIS A CA 1
ATOM 681 C C . HIS A 1 87 ? 3.402 -7.058 -8.936 1.00 94.56 87 HIS A C 1
ATOM 683 O O . HIS A 1 87 ? 2.723 -6.184 -8.383 1.00 94.56 87 HIS A O 1
ATOM 689 N N . PRO A 1 88 ? 3.158 -8.361 -8.719 1.00 96.94 88 PRO A N 1
ATOM 690 C CA . PRO A 1 88 ? 2.357 -8.814 -7.590 1.00 96.94 88 PRO A CA 1
ATOM 691 C C . PRO A 1 88 ? 2.926 -8.255 -6.284 1.00 96.94 88 PRO A C 1
ATOM 693 O O . PRO A 1 88 ? 4.107 -8.434 -5.995 1.00 96.94 88 PRO A O 1
ATOM 696 N N . ALA A 1 89 ? 2.082 -7.605 -5.488 1.00 96.50 89 ALA A N 1
ATOM 697 C CA . ALA A 1 89 ? 2.464 -6.948 -4.246 1.00 96.50 89 ALA A CA 1
ATOM 698 C C . ALA A 1 89 ? 1.660 -7.488 -3.059 1.00 96.50 89 ALA A C 1
ATOM 700 O O . ALA A 1 89 ? 0.431 -7.618 -3.109 1.00 96.50 89 ALA A O 1
ATOM 701 N N . HIS A 1 90 ? 2.367 -7.754 -1.966 1.00 96.44 90 HIS A N 1
ATOM 702 C CA . HIS A 1 90 ? 1.812 -8.102 -0.668 1.00 96.44 90 HIS A CA 1
ATOM 703 C C . HIS A 1 90 ? 2.289 -7.072 0.353 1.00 96.44 90 HIS A C 1
ATOM 705 O O . HIS A 1 90 ? 3.476 -6.985 0.653 1.00 96.44 90 HIS A O 1
ATOM 711 N N . PHE A 1 91 ? 1.359 -6.298 0.909 1.00 95.81 91 PHE A N 1
ATOM 712 C CA . PHE A 1 91 ? 1.627 -5.504 2.103 1.00 95.81 91 PHE A CA 1
ATOM 713 C C . PHE A 1 91 ? 1.168 -6.261 3.329 1.00 95.81 91 PHE A C 1
ATOM 715 O O . PHE A 1 91 ? 0.056 -6.796 3.363 1.00 95.81 91 PHE A O 1
ATOM 722 N N . HIS A 1 92 ? 1.980 -6.197 4.370 1.00 95.19 92 HIS A N 1
ATOM 723 C CA . HIS A 1 92 ? 1.582 -6.580 5.706 1.00 95.19 92 HIS A CA 1
ATOM 724 C C . HIS A 1 92 ? 1.792 -5.386 6.627 1.00 95.19 92 HIS A C 1
ATOM 726 O O . HIS A 1 92 ? 2.906 -4.883 6.747 1.00 95.19 92 HIS A O 1
ATOM 732 N N . GLY A 1 93 ? 0.718 -4.898 7.233 1.00 95.81 93 GLY A N 1
ATOM 733 C CA . GLY A 1 93 ? 0.755 -3.667 8.003 1.00 95.81 93 GLY A CA 1
ATOM 734 C C . GLY A 1 93 ? -0.165 -3.685 9.205 1.00 95.81 93 GLY A C 1
ATOM 735 O O . GLY A 1 93 ? -0.847 -4.666 9.497 1.00 95.81 93 GLY A O 1
ATOM 736 N N . PHE A 1 94 ? -0.168 -2.572 9.918 1.00 96.69 94 PHE A N 1
ATOM 737 C CA . PHE A 1 94 ? -1.127 -2.281 10.968 1.00 96.69 94 PHE A CA 1
ATOM 738 C C . PHE A 1 94 ? -1.486 -0.800 10.951 1.00 96.69 94 PHE A C 1
ATOM 740 O O . PHE A 1 94 ? -0.685 0.037 10.530 1.00 96.69 94 PHE A O 1
ATOM 747 N N . ILE A 1 95 ? -2.685 -0.488 11.436 1.00 97.50 95 ILE A N 1
ATOM 748 C CA . ILE A 1 95 ? -3.101 0.873 11.767 1.00 97.50 95 ILE A CA 1
ATOM 749 C C . ILE A 1 95 ? -3.181 0.967 13.287 1.00 97.50 95 ILE A C 1
ATOM 751 O O . ILE A 1 95 ? -3.895 0.192 13.917 1.00 97.50 95 ILE A O 1
ATOM 755 N N . GLU A 1 96 ? -2.411 1.878 13.870 1.00 97.56 96 GLU A N 1
ATOM 756 C CA . GLU A 1 96 ? -2.395 2.142 15.303 1.00 97.56 96 GLU A CA 1
ATOM 757 C C . GLU A 1 96 ? -3.347 3.298 15.638 1.00 97.56 96 GLU A C 1
ATOM 759 O O . GLU A 1 96 ? -3.147 4.425 15.168 1.00 97.56 96 GLU A O 1
ATOM 764 N N . VAL A 1 97 ? -4.367 3.004 16.446 1.00 96.00 97 VAL A N 1
ATOM 765 C CA . VAL A 1 97 ? -5.425 3.920 16.893 1.00 96.00 97 VAL A CA 1
ATOM 766 C C . VAL A 1 97 ? -5.488 3.845 18.412 1.00 96.00 97 VAL A C 1
ATOM 768 O O . VAL A 1 97 ? -5.626 2.763 18.968 1.00 96.00 97 VAL A O 1
ATOM 771 N N . ASP A 1 98 ? -5.311 4.976 19.093 1.00 93.25 98 ASP A N 1
ATOM 772 C CA . ASP A 1 98 ? -5.366 5.061 20.562 1.00 93.25 98 ASP A CA 1
ATOM 773 C C . ASP A 1 98 ? -4.489 4.027 21.307 1.00 93.25 98 ASP A C 1
ATOM 775 O O . ASP A 1 98 ? -4.787 3.599 22.420 1.00 93.25 98 ASP A O 1
ATOM 779 N N . GLY A 1 99 ? -3.361 3.644 20.696 1.00 93.06 99 GLY A N 1
ATOM 780 C CA . GLY A 1 99 ? -2.414 2.661 21.234 1.00 93.06 99 GLY A CA 1
ATOM 781 C C . GLY A 1 99 ? -2.740 1.200 20.902 1.00 93.06 99 GLY A C 1
ATOM 782 O O . GLY A 1 99 ? -1.922 0.323 21.181 1.00 93.06 99 GLY A O 1
ATOM 783 N N . GLU A 1 100 ? -3.880 0.926 20.268 1.00 95.12 100 GLU A N 1
ATOM 784 C CA . GLU A 1 100 ? -4.253 -0.391 19.754 1.00 95.12 10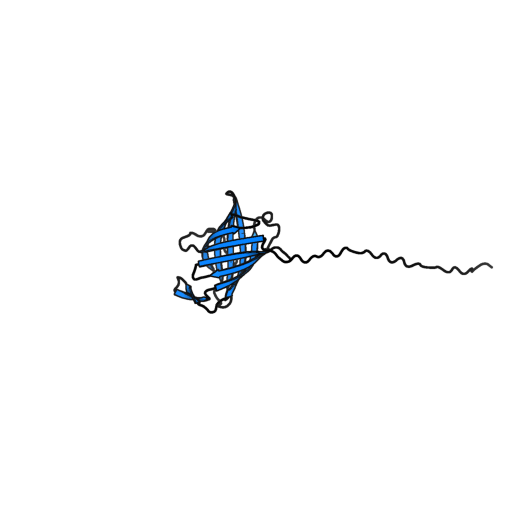0 GLU A CA 1
ATOM 785 C C . GLU A 1 100 ? -3.831 -0.549 18.289 1.00 95.12 100 GLU A C 1
ATOM 787 O O . GLU A 1 100 ? -3.914 0.391 17.503 1.00 95.12 100 GLU A O 1
ATOM 792 N N . ARG A 1 101 ? -3.364 -1.744 17.905 1.00 95.75 101 ARG A N 1
ATOM 793 C CA . ARG A 1 101 ? -2.928 -2.050 16.534 1.00 95.75 101 ARG A CA 1
ATOM 794 C C . ARG A 1 101 ? -3.919 -2.960 15.825 1.00 95.75 101 ARG A C 1
ATOM 796 O O . ARG A 1 101 ? -4.060 -4.126 16.186 1.00 95.75 101 ARG A O 1
ATOM 803 N N . HIS A 1 102 ? -4.484 -2.466 14.732 1.00 95.06 102 HIS A N 1
ATOM 804 C CA . HIS A 1 102 ? -5.349 -3.226 13.836 1.00 95.06 102 HIS A CA 1
ATOM 805 C C . HIS A 1 102 ? -4.539 -3.707 12.630 1.00 95.06 102 HIS A C 1
ATOM 807 O O . HIS A 1 102 ? -4.223 -2.926 11.730 1.00 95.06 102 HIS A O 1
ATOM 813 N N . ALA A 1 103 ? -4.163 -4.987 12.626 1.00 95.00 103 ALA A N 1
ATOM 814 C CA . ALA A 1 103 ? -3.387 -5.580 11.541 1.00 95.00 103 ALA A CA 1
ATOM 815 C C . ALA A 1 103 ? -4.205 -5.681 10.243 1.00 95.00 103 ALA A C 1
ATOM 817 O O . ALA A 1 103 ? -5.396 -6.012 10.263 1.00 95.00 103 ALA A O 1
ATOM 818 N N . PHE A 1 104 ? -3.547 -5.436 9.113 1.00 95.12 104 PHE A N 1
ATOM 819 C CA . PHE A 1 104 ? -4.115 -5.587 7.781 1.00 95.12 104 PHE A CA 1
ATOM 820 C C . PHE A 1 104 ? -3.126 -6.219 6.805 1.00 95.12 104 PHE A C 1
ATOM 822 O O . PHE A 1 104 ? -1.907 -6.188 6.985 1.00 95.12 104 PHE A O 1
ATOM 829 N N . GLN A 1 105 ? -3.669 -6.744 5.714 1.00 95.44 105 GLN A N 1
ATOM 830 C CA . GLN A 1 105 ? -2.911 -7.174 4.550 1.00 95.44 105 GLN A CA 1
ATOM 831 C C . GLN A 1 105 ? -3.503 -6.565 3.287 1.00 95.44 105 GLN A C 1
ATOM 833 O O . GLN A 1 105 ? -4.725 -6.534 3.136 1.00 95.44 105 GLN A O 1
ATOM 838 N N . ILE A 1 106 ? -2.640 -6.121 2.374 1.00 96.69 106 ILE A N 1
ATOM 839 C CA . ILE A 1 106 ? -3.036 -5.755 1.011 1.00 96.69 106 ILE A CA 1
ATOM 840 C C . ILE A 1 106 ? -2.454 -6.784 0.060 1.00 96.69 106 ILE A C 1
ATOM 842 O O . ILE A 1 106 ? -1.254 -7.038 0.093 1.00 96.69 106 ILE A O 1
ATOM 846 N N . LEU A 1 107 ? -3.298 -7.336 -0.804 1.00 97.12 107 LEU A N 1
ATOM 847 C CA . LEU A 1 107 ? -2.882 -8.139 -1.947 1.00 97.12 107 LEU A CA 1
ATOM 848 C C . LEU A 1 107 ? -3.289 -7.394 -3.205 1.00 97.12 107 LEU A C 1
ATOM 850 O O . LEU A 1 107 ? -4.475 -7.117 -3.401 1.00 97.12 107 LEU A O 1
ATOM 854 N N . GLY A 1 108 ? -2.318 -7.054 -4.041 1.00 96.81 108 GLY A N 1
ATOM 855 C CA . GLY A 1 108 ? -2.565 -6.288 -5.249 1.00 96.81 108 GLY A CA 1
ATOM 856 C C . GLY A 1 108 ? -1.515 -6.513 -6.317 1.00 96.81 108 GLY A C 1
ATOM 857 O O . GLY A 1 108 ? -0.645 -7.372 -6.203 1.00 96.81 108 GLY A O 1
ATOM 858 N N . VAL A 1 109 ? -1.633 -5.726 -7.374 1.00 97.44 109 VAL A N 1
ATOM 859 C CA . VAL A 1 109 ? -0.700 -5.703 -8.492 1.00 97.44 109 VAL A CA 1
ATOM 860 C C . VAL A 1 109 ? -0.331 -4.255 -8.762 1.00 97.44 109 VAL A C 1
ATOM 862 O O . VAL A 1 109 ? -1.216 -3.405 -8.908 1.00 97.44 109 VAL A O 1
ATOM 865 N N . TYR A 1 110 ? 0.967 -3.988 -8.840 1.00 96.88 110 TYR A N 1
ATOM 866 C CA . TYR A 1 110 ? 1.484 -2.753 -9.399 1.00 96.88 110 TYR A CA 1
ATOM 867 C C . TYR A 1 110 ? 1.590 -2.851 -10.909 1.00 96.88 110 TYR A C 1
ATOM 869 O O . TYR A 1 110 ? 2.092 -3.837 -11.440 1.00 96.88 110 TYR A O 1
ATOM 877 N N . THR A 1 111 ? 1.162 -1.798 -11.593 1.00 95.75 111 THR A N 1
ATOM 878 C CA . THR A 1 111 ? 1.342 -1.622 -13.039 1.00 95.75 111 THR A CA 1
ATOM 879 C C . THR A 1 111 ? 1.984 -0.263 -13.321 1.00 95.75 111 THR A C 1
ATOM 881 O O . THR A 1 111 ? 1.690 0.697 -12.597 1.00 95.75 111 THR A O 1
ATOM 884 N N . PRO A 1 112 ? 2.876 -0.148 -14.320 1.00 94.19 112 PRO A N 1
ATOM 885 C CA . PRO A 1 112 ? 3.489 1.127 -14.672 1.00 94.19 112 PRO A CA 1
ATOM 886 C C . PRO A 1 112 ? 2.433 2.155 -15.084 1.00 94.19 112 PRO A C 1
ATOM 888 O O . PRO A 1 112 ? 1.580 1.875 -15.925 1.00 94.19 112 PRO A O 1
ATOM 891 N N . ALA A 1 113 ? 2.514 3.358 -14.524 1.00 92.06 113 ALA A N 1
ATOM 892 C CA . ALA A 1 113 ? 1.612 4.469 -14.833 1.00 92.06 113 ALA A CA 1
ATOM 893 C C . ALA A 1 113 ? 2.325 5.660 -15.494 1.00 92.06 113 ALA A C 1
ATOM 895 O O . ALA A 1 113 ? 1.668 6.591 -15.958 1.00 92.06 113 ALA A O 1
ATOM 896 N N . SER A 1 114 ? 3.659 5.644 -15.558 1.00 84.81 114 SER A N 1
ATOM 897 C CA . SER A 1 114 ? 4.457 6.659 -16.248 1.00 84.81 114 SER A CA 1
ATOM 898 C C . SER A 1 114 ? 5.474 6.037 -17.197 1.00 84.81 114 SER A C 1
ATOM 900 O O . SER A 1 114 ? 6.034 4.980 -16.919 1.00 84.81 114 SER A O 1
ATOM 902 N N . THR A 1 115 ? 5.781 6.753 -18.278 1.00 81.94 115 THR A N 1
ATOM 903 C CA . THR A 1 115 ? 6.945 6.477 -19.136 1.00 81.94 115 THR A CA 1
ATOM 904 C C . THR A 1 115 ? 8.243 7.046 -18.564 1.00 81.94 115 THR A C 1
ATOM 906 O O . THR A 1 115 ? 9.322 6.614 -18.957 1.00 81.94 115 THR A O 1
ATOM 909 N N . ASP A 1 116 ? 8.142 8.009 -17.641 1.00 86.44 116 ASP A N 1
ATOM 910 C CA . ASP A 1 116 ? 9.281 8.525 -16.883 1.00 86.44 116 ASP A CA 1
ATOM 911 C C . ASP A 1 116 ? 9.871 7.424 -16.012 1.00 86.44 116 ASP A C 1
ATOM 913 O O . ASP A 1 116 ? 9.128 6.614 -15.447 1.00 86.44 116 ASP A O 1
ATOM 917 N N . ALA A 1 117 ? 11.193 7.440 -15.860 1.00 84.62 117 ALA A N 1
ATOM 918 C CA . ALA A 1 117 ? 11.911 6.453 -15.080 1.00 84.62 117 ALA A CA 1
ATOM 919 C C . ALA A 1 117 ? 12.571 7.054 -13.830 1.00 84.62 117 ALA A C 1
ATOM 921 O O . ALA A 1 117 ? 13.019 8.201 -13.832 1.00 84.62 117 ALA A O 1
ATOM 922 N N . ALA A 1 118 ? 12.641 6.253 -12.774 1.00 82.50 118 ALA A N 1
ATOM 923 C CA . ALA A 1 118 ? 13.350 6.501 -11.531 1.00 82.50 118 ALA A CA 1
ATOM 924 C C . ALA A 1 118 ? 14.496 5.490 -11.387 1.00 82.50 118 ALA A C 1
ATOM 926 O O . ALA A 1 118 ? 14.360 4.331 -11.786 1.00 82.50 118 ALA A O 1
ATOM 927 N N . VAL A 1 119 ? 15.612 5.930 -10.803 1.00 81.50 119 VAL A N 1
ATOM 928 C CA . VAL A 1 119 ? 16.725 5.042 -10.446 1.00 81.50 119 VAL A CA 1
ATOM 929 C C . VAL A 1 119 ? 16.563 4.623 -8.989 1.00 81.50 119 VAL A C 1
ATOM 931 O O . VAL A 1 119 ? 16.518 5.470 -8.096 1.00 81.50 119 VAL A O 1
ATOM 934 N N . THR A 1 120 ? 16.454 3.324 -8.747 1.00 76.19 120 THR A N 1
ATOM 935 C CA . THR A 1 120 ? 16.314 2.738 -7.411 1.00 76.19 120 THR A CA 1
ATOM 936 C C . THR A 1 120 ? 17.676 2.627 -6.709 1.00 76.19 120 THR A C 1
ATOM 938 O O . THR A 1 120 ? 18.718 2.728 -7.361 1.00 76.19 120 THR A O 1
ATOM 941 N N . PRO A 1 121 ? 17.731 2.428 -5.375 1.00 74.31 121 PRO A N 1
ATOM 942 C CA . PRO A 1 121 ? 18.991 2.418 -4.628 1.00 74.31 121 PRO A CA 1
ATOM 943 C C . PRO A 1 121 ? 19.938 1.279 -5.029 1.00 74.31 121 PRO A C 1
ATOM 945 O O . PRO A 1 121 ? 21.138 1.375 -4.793 1.00 74.31 121 PRO A O 1
ATOM 948 N N . ASP A 1 122 ? 19.416 0.217 -5.650 1.00 74.62 122 ASP A N 1
ATOM 949 C CA . ASP A 1 122 ? 20.195 -0.876 -6.243 1.00 74.62 122 ASP A CA 1
ATOM 950 C C . ASP A 1 122 ? 20.724 -0.552 -7.658 1.00 74.62 122 ASP A C 1
ATOM 952 O O . ASP A 1 122 ? 21.325 -1.408 -8.305 1.00 74.62 122 ASP A O 1
ATOM 956 N N . GLY A 1 123 ? 20.535 0.683 -8.139 1.00 79.00 123 GLY A N 1
ATOM 957 C CA . GLY A 1 123 ? 21.041 1.179 -9.419 1.00 79.00 123 GLY A CA 1
ATOM 958 C C . GLY A 1 123 ? 20.207 0.774 -10.635 1.00 79.00 123 GLY A C 1
ATOM 959 O O . GLY A 1 123 ? 20.635 1.017 -11.764 1.00 79.00 123 GLY A O 1
ATOM 960 N N . LYS A 1 124 ? 19.038 0.157 -10.435 1.00 80.81 124 LYS A N 1
ATOM 961 C CA . LYS A 1 124 ? 18.132 -0.213 -11.527 1.00 80.81 124 LYS A CA 1
ATOM 962 C C . LYS A 1 124 ? 17.224 0.943 -11.919 1.00 80.81 124 LYS A C 1
ATOM 964 O O . LYS A 1 124 ? 16.950 1.844 -11.135 1.00 80.81 124 LYS A O 1
ATOM 969 N N . THR A 1 125 ? 16.738 0.889 -13.151 1.00 83.12 125 THR A N 1
ATOM 970 C CA . THR A 1 125 ? 15.818 1.882 -13.703 1.00 83.12 125 THR A CA 1
ATOM 971 C C . THR A 1 125 ? 14.424 1.279 -13.782 1.00 83.12 125 THR A C 1
ATOM 973 O O . THR A 1 125 ? 14.224 0.273 -14.460 1.00 83.12 125 THR A O 1
ATOM 976 N N . HIS A 1 126 ? 13.463 1.913 -13.120 1.00 83.19 126 HIS A N 1
ATOM 977 C CA . HIS A 1 126 ? 12.059 1.503 -13.089 1.00 83.19 126 HIS A CA 1
ATOM 978 C C . HIS A 1 126 ? 11.166 2.652 -13.563 1.00 83.19 126 HIS A C 1
ATOM 980 O O . HIS A 1 126 ? 11.560 3.806 -13.413 1.00 83.19 126 HIS A O 1
ATOM 986 N N . PRO A 1 127 ? 9.955 2.393 -14.085 1.00 87.12 127 PRO A N 1
ATOM 987 C CA . PRO A 1 127 ? 8.917 3.415 -14.173 1.00 87.12 127 PRO A CA 1
ATOM 988 C C . PRO A 1 127 ? 8.796 4.181 -12.853 1.00 87.12 127 PRO A C 1
ATOM 990 O O . PRO A 1 127 ? 8.819 3.586 -11.777 1.00 87.12 127 PRO A O 1
ATOM 993 N N . ARG A 1 128 ? 8.709 5.507 -12.922 1.00 90.88 128 ARG A N 1
ATOM 994 C CA . ARG A 1 128 ? 8.655 6.371 -11.741 1.00 90.88 128 ARG A CA 1
ATOM 995 C C . ARG A 1 128 ? 7.363 6.161 -10.958 1.00 90.88 128 ARG A C 1
ATOM 997 O O . ARG A 1 128 ? 7.408 6.005 -9.740 1.00 90.88 128 ARG A O 1
ATOM 1004 N N . ILE A 1 129 ? 6.228 6.210 -11.654 1.00 95.00 129 ILE A N 1
ATOM 1005 C CA . ILE A 1 129 ? 4.900 6.096 -11.056 1.00 95.00 129 ILE A CA 1
ATOM 1006 C C . ILE A 1 129 ? 4.332 4.718 -11.354 1.00 95.00 129 ILE A C 1
ATOM 1008 O O . ILE A 1 129 ? 4.277 4.289 -12.509 1.00 95.00 129 ILE A O 1
ATOM 1012 N N . TRP A 1 130 ? 3.844 4.071 -10.305 1.00 95.75 130 TRP A N 1
ATOM 1013 C CA . TRP A 1 130 ? 3.135 2.802 -10.374 1.00 95.75 130 TRP A CA 1
ATOM 1014 C C . TRP A 1 130 ? 1.731 2.959 -9.815 1.00 95.75 130 TRP A C 1
ATOM 1016 O O . TRP A 1 130 ? 1.525 3.665 -8.828 1.00 95.75 130 TRP A O 1
ATOM 1026 N N . THR A 1 131 ? 0.763 2.281 -10.420 1.00 97.50 131 THR A N 1
ATOM 1027 C CA . THR A 1 131 ? -0.604 2.183 -9.906 1.00 97.50 131 THR A CA 1
ATOM 1028 C C . THR A 1 131 ? -0.805 0.835 -9.242 1.00 97.50 131 THR A C 1
ATOM 1030 O O . THR A 1 131 ? -0.523 -0.196 -9.847 1.00 97.50 131 THR A O 1
ATOM 1033 N N . LEU A 1 132 ? -1.329 0.849 -8.018 1.00 98.12 132 LEU A N 1
ATOM 1034 C CA . LEU A 1 132 ? -1.774 -0.335 -7.297 1.00 98.12 132 LEU A CA 1
ATOM 1035 C C . LEU A 1 132 ? -3.262 -0.572 -7.559 1.00 98.12 132 LEU A C 1
ATOM 1037 O O . LEU A 1 132 ? -4.073 0.351 -7.442 1.00 98.12 132 LEU A O 1
ATOM 1041 N N . SER A 1 133 ? -3.629 -1.821 -7.827 1.00 97.81 133 SER A N 1
ATOM 1042 C CA . SER A 1 133 ? -5.008 -2.308 -7.748 1.00 97.81 133 SER A CA 1
ATOM 1043 C C . SER A 1 133 ? -5.037 -3.624 -6.980 1.00 97.81 133 SER A C 1
ATOM 1045 O O . SER A 1 133 ? -4.200 -4.495 -7.217 1.00 97.81 133 SER A O 1
ATOM 1047 N N . GLY A 1 134 ? -5.966 -3.778 -6.040 1.00 97.06 134 GLY A N 1
ATOM 1048 C CA . GLY A 1 134 ? -6.021 -4.975 -5.213 1.00 97.06 134 GLY A CA 1
ATOM 1049 C C . GLY A 1 134 ? -7.141 -4.978 -4.185 1.00 97.06 134 GLY A C 1
ATOM 1050 O O . GLY A 1 134 ? -8.170 -4.316 -4.335 1.00 97.06 134 GLY A O 1
ATOM 1051 N N . THR A 1 135 ? -6.918 -5.730 -3.110 1.00 96.44 135 THR A N 1
ATOM 1052 C CA . THR A 1 135 ? -7.824 -5.814 -1.963 1.00 96.44 135 THR A CA 1
ATOM 1053 C C . THR A 1 135 ? -7.077 -5.673 -0.646 1.00 96.44 135 THR A C 1
ATOM 1055 O O . THR A 1 135 ? -5.946 -6.137 -0.520 1.00 96.44 135 THR A O 1
ATOM 1058 N N . ILE A 1 136 ? -7.733 -5.070 0.342 1.00 95.75 136 ILE A N 1
ATOM 1059 C CA . ILE A 1 136 ? -7.272 -4.998 1.728 1.00 95.75 136 ILE A CA 1
ATOM 1060 C C . ILE A 1 136 ? -8.178 -5.829 2.637 1.00 95.75 136 ILE A C 1
ATOM 1062 O O . ILE A 1 136 ? -9.406 -5.768 2.540 1.00 95.75 136 ILE A O 1
ATOM 1066 N N . ALA A 1 137 ? -7.580 -6.585 3.550 1.00 93.50 137 ALA A N 1
ATOM 1067 C CA . ALA A 1 137 ? -8.283 -7.295 4.609 1.00 93.50 137 ALA A CA 1
ATOM 1068 C C . ALA A 1 137 ? -7.673 -6.955 5.967 1.00 93.50 137 ALA A C 1
ATOM 1070 O O . ALA A 1 137 ? -6.454 -6.941 6.105 1.00 93.50 137 ALA A O 1
ATOM 1071 N N . PHE A 1 138 ? -8.529 -6.710 6.954 1.00 92.06 138 PHE A N 1
ATOM 1072 C CA . PHE A 1 138 ? -8.136 -6.591 8.354 1.00 92.06 138 PHE A CA 1
ATOM 1073 C C . PHE A 1 138 ? -8.289 -7.947 9.038 1.00 92.06 138 PHE A C 1
ATOM 1075 O O . PHE A 1 138 ? -9.242 -8.678 8.747 1.00 92.06 138 PHE A O 1
ATOM 1082 N N . ASP A 1 139 ? -7.362 -8.273 9.940 1.00 86.56 139 ASP A N 1
ATOM 1083 C CA . ASP A 1 139 ? -7.435 -9.512 10.727 1.00 86.56 139 ASP A CA 1
ATOM 1084 C C . ASP A 1 139 ? -8.676 -9.483 11.648 1.00 86.56 139 ASP A C 1
ATOM 1086 O O . ASP A 1 139 ? -9.358 -10.498 11.812 1.00 86.56 139 ASP A O 1
ATOM 1090 N N . ASP A 1 140 ? -9.032 -8.297 12.159 1.00 85.12 140 ASP A N 1
ATOM 1091 C CA . ASP A 1 140 ? -10.317 -8.039 12.808 1.00 85.12 140 ASP A CA 1
ATOM 1092 C C . ASP A 1 140 ? -11.348 -7.482 11.810 1.00 85.12 140 ASP A C 1
ATOM 1094 O O . ASP A 1 140 ? -11.250 -6.359 11.312 1.00 85.12 140 ASP A O 1
ATOM 1098 N N . ALA A 1 141 ? -12.385 -8.277 11.538 1.00 80.12 141 ALA A N 1
ATOM 1099 C CA . ALA A 1 141 ? -13.464 -7.904 10.629 1.00 80.12 141 ALA A CA 1
ATOM 1100 C C . ALA A 1 141 ? -14.389 -6.807 11.192 1.00 80.12 141 ALA A C 1
ATOM 1102 O O . ALA A 1 141 ? -15.138 -6.209 10.417 1.00 80.12 141 ALA A O 1
ATOM 1103 N N . SER A 1 142 ? -14.350 -6.530 12.500 1.00 82.19 142 SER A N 1
ATOM 1104 C CA . SER A 1 142 ? -15.164 -5.485 13.131 1.00 82.19 142 SER A CA 1
ATOM 1105 C C . SER A 1 142 ? -14.768 -4.073 12.678 1.00 82.19 142 SER A C 1
ATOM 1107 O O . SER A 1 142 ? -15.615 -3.185 12.627 1.00 82.19 142 SER A O 1
ATOM 1109 N N . VAL A 1 143 ? -13.512 -3.896 12.249 1.00 80.56 143 VAL A N 1
ATOM 1110 C CA . VAL A 1 143 ? -12.903 -2.598 11.930 1.00 80.56 143 VAL A CA 1
ATOM 1111 C C . VAL A 1 143 ? -13.577 -1.912 10.737 1.00 80.56 143 VAL A C 1
ATOM 1113 O O . VAL A 1 143 ? -13.929 -0.739 10.813 1.00 80.56 143 VAL A O 1
ATOM 1116 N N . LEU A 1 144 ? -13.791 -2.633 9.628 1.00 81.31 144 LEU A N 1
ATOM 1117 C CA . LEU A 1 144 ? -14.447 -2.100 8.418 1.00 81.31 144 LEU A CA 1
ATOM 1118 C C . LEU A 1 144 ? -15.635 -2.950 7.933 1.00 81.31 144 LEU A C 1
ATOM 1120 O O . LEU A 1 144 ? -16.162 -2.715 6.844 1.00 81.31 144 LEU A O 1
ATOM 1124 N N . GLY A 1 145 ? -16.069 -3.940 8.718 1.00 74.19 145 GLY A N 1
ATOM 1125 C CA . GLY A 1 145 ? -17.251 -4.781 8.480 1.00 74.19 145 GLY A CA 1
ATOM 1126 C C . GLY A 1 145 ? -17.120 -5.809 7.348 1.00 74.19 145 GLY A C 1
ATOM 1127 O O . GLY A 1 145 ? -17.676 -6.903 7.434 1.00 74.19 145 GLY A O 1
ATOM 1128 N N . ALA A 1 146 ? -16.378 -5.500 6.284 1.00 73.44 146 ALA A N 1
ATOM 1129 C CA . ALA A 1 146 ? -16.183 -6.380 5.142 1.00 73.44 146 ALA A CA 1
ATOM 1130 C C . ALA A 1 146 ? -14.769 -6.964 5.106 1.00 73.44 146 ALA A C 1
ATOM 1132 O O . ALA A 1 146 ? -13.773 -6.244 5.095 1.00 73.44 146 ALA A O 1
ATOM 1133 N N . ARG A 1 147 ? -14.687 -8.291 4.967 1.00 77.50 147 ARG A N 1
ATOM 1134 C CA . ARG A 1 147 ? -13.448 -8.953 4.553 1.00 77.50 147 ARG A CA 1
ATOM 1135 C C . ARG A 1 147 ? -13.215 -8.636 3.072 1.00 77.50 147 ARG A C 1
ATOM 1137 O O . ARG A 1 147 ? -14.125 -8.849 2.263 1.00 77.50 147 ARG A O 1
ATOM 1144 N N . HIS A 1 148 ? -12.023 -8.137 2.748 1.00 87.88 148 HIS A N 1
ATOM 1145 C CA . HIS A 1 148 ? -11.579 -7.779 1.395 1.00 87.88 148 HIS A CA 1
ATOM 1146 C C . HIS A 1 148 ? -12.347 -6.597 0.789 1.00 87.88 148 HIS A C 1
ATOM 1148 O O . HIS A 1 148 ? -13.311 -6.769 0.040 1.00 87.88 148 HIS A O 1
ATOM 1154 N N . LEU A 1 149 ? -11.910 -5.385 1.122 1.00 93.31 149 LEU A N 1
ATOM 1155 C CA . LEU A 1 149 ? -12.345 -4.165 0.445 1.00 93.31 149 LEU A CA 1
ATOM 1156 C C . LEU A 1 149 ? -11.428 -3.865 -0.745 1.00 93.31 149 LEU A C 1
ATOM 1158 O O . LEU A 1 149 ? -10.226 -4.127 -0.644 1.00 93.31 149 LEU A O 1
ATOM 1162 N N . PRO A 1 150 ? -11.946 -3.320 -1.859 1.00 96.00 150 PRO A N 1
ATOM 1163 C CA . PRO A 1 150 ? -11.098 -2.879 -2.957 1.00 96.00 150 PRO A CA 1
ATOM 1164 C C . PRO A 1 150 ? -10.133 -1.791 -2.486 1.00 96.00 150 PRO A C 1
ATOM 1166 O O . PRO A 1 150 ? -10.520 -0.891 -1.738 1.00 96.00 150 PRO A O 1
ATOM 1169 N N . VAL A 1 151 ? -8.888 -1.851 -2.950 1.00 97.12 151 VAL A N 1
ATOM 1170 C CA . VAL A 1 151 ? -7.897 -0.795 -2.737 1.00 97.12 151 VAL A CA 1
ATOM 1171 C C . VAL A 1 151 ? -7.245 -0.427 -4.059 1.00 97.12 151 VAL A C 1
ATOM 1173 O O . VAL A 1 151 ? -6.897 -1.292 -4.864 1.00 97.12 151 VAL A O 1
ATOM 1176 N N . THR A 1 152 ? -7.095 0.870 -4.290 1.00 97.88 152 THR A N 1
ATOM 1177 C CA . THR A 1 152 ? -6.380 1.410 -5.446 1.00 97.88 152 THR A CA 1
ATOM 1178 C C . THR A 1 152 ? -5.480 2.553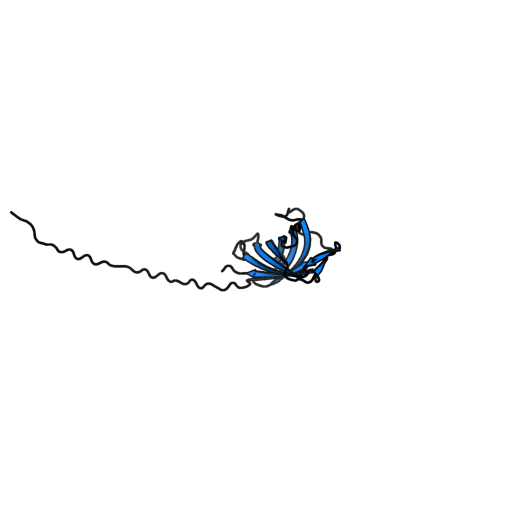 -5.019 1.00 97.88 152 THR A C 1
ATOM 1180 O O . THR A 1 152 ? -5.685 3.148 -3.962 1.00 97.88 152 THR A O 1
ATOM 1183 N N . GLY A 1 153 ? -4.494 2.898 -5.837 1.00 97.44 153 GLY A N 1
ATOM 1184 C CA . GLY A 1 153 ? -3.755 4.139 -5.653 1.00 97.44 153 GLY A CA 1
ATOM 1185 C C . GLY A 1 153 ? -2.434 4.153 -6.391 1.00 97.44 153 GLY A C 1
ATOM 1186 O O . GLY A 1 153 ? -2.277 3.438 -7.377 1.00 97.44 153 GLY A O 1
ATOM 1187 N N . THR A 1 154 ? -1.497 4.982 -5.946 1.00 97.62 154 THR A N 1
ATOM 1188 C CA . THR A 1 154 ? -0.230 5.199 -6.652 1.00 97.62 154 THR A CA 1
ATOM 1189 C C . THR A 1 154 ? 0.971 5.162 -5.721 1.00 97.62 154 THR A C 1
ATOM 1191 O O . THR A 1 154 ? 0.863 5.495 -4.543 1.00 97.62 154 THR A O 1
ATOM 1194 N N . ALA A 1 155 ? 2.119 4.772 -6.266 1.00 95.75 155 ALA A N 1
ATOM 1195 C CA . ALA A 1 155 ? 3.431 4.894 -5.645 1.00 95.75 155 ALA A CA 1
ATOM 1196 C C . ALA A 1 155 ? 4.356 5.705 -6.566 1.00 95.75 155 ALA A C 1
ATOM 1198 O O . ALA A 1 155 ? 4.347 5.497 -7.779 1.00 95.75 155 ALA A O 1
ATOM 1199 N N . ASP A 1 156 ? 5.133 6.627 -5.994 1.00 94.50 156 ASP A N 1
ATOM 1200 C CA . ASP A 1 156 ? 6.167 7.402 -6.689 1.00 94.50 156 ASP A CA 1
ATOM 1201 C C . ASP A 1 156 ? 7.541 7.011 -6.135 1.00 94.50 156 ASP A C 1
ATOM 1203 O O . ASP A 1 156 ? 7.859 7.266 -4.969 1.00 94.50 156 ASP A O 1
ATOM 1207 N N . LEU A 1 157 ? 8.355 6.382 -6.982 1.00 89.81 157 LEU A N 1
ATOM 1208 C CA . LEU A 1 157 ? 9.688 5.900 -6.622 1.00 89.81 157 LEU A CA 1
ATOM 1209 C C . LEU A 1 157 ? 10.730 7.023 -6.512 1.00 89.81 157 LEU A C 1
ATOM 1211 O O . LEU A 1 157 ? 11.792 6.799 -5.942 1.00 89.81 157 LEU A O 1
ATOM 1215 N N . ASN A 1 158 ? 10.451 8.240 -6.995 1.00 89.56 158 ASN A N 1
ATOM 1216 C CA . ASN A 1 158 ? 11.346 9.380 -6.761 1.00 89.56 158 ASN A CA 1
ATOM 1217 C C . ASN A 1 158 ? 11.210 9.919 -5.336 1.00 89.56 158 ASN A C 1
ATOM 1219 O O . ASN A 1 158 ? 12.200 10.312 -4.720 1.00 89.56 158 ASN A O 1
ATOM 1223 N N . THR A 1 159 ? 9.985 9.971 -4.816 1.00 91.50 159 THR A N 1
ATOM 1224 C CA . THR A 1 159 ? 9.707 10.483 -3.466 1.00 91.50 159 THR A CA 1
ATOM 1225 C C . THR A 1 159 ? 9.622 9.379 -2.424 1.00 91.50 159 THR A C 1
ATOM 1227 O O . THR A 1 159 ? 9.607 9.687 -1.233 1.00 91.50 159 THR A O 1
ATOM 1230 N N . TRP A 1 160 ? 9.594 8.115 -2.855 1.00 92.31 160 TRP A N 1
ATOM 1231 C CA . TRP A 1 160 ? 9.452 6.944 -1.991 1.00 92.31 160 TRP A CA 1
ATOM 1232 C C . TRP A 1 160 ? 8.169 6.994 -1.154 1.00 92.31 160 TRP A C 1
ATOM 1234 O O . TRP A 1 160 ? 8.151 6.645 0.028 1.00 92.31 160 TRP A O 1
ATOM 1244 N N . THR A 1 161 ? 7.082 7.452 -1.777 1.00 96.25 161 THR A N 1
ATOM 1245 C CA . THR A 1 161 ? 5.770 7.620 -1.139 1.00 96.25 161 THR A CA 1
ATOM 1246 C C . THR A 1 161 ? 4.676 6.915 -1.917 1.00 96.25 161 THR A C 1
ATOM 1248 O O . THR A 1 161 ? 4.741 6.833 -3.143 1.00 96.25 161 THR A O 1
ATOM 1251 N N . ALA A 1 162 ? 3.624 6.502 -1.217 1.00 97.50 162 ALA A N 1
ATOM 1252 C CA . ALA A 1 162 ? 2.427 5.950 -1.827 1.00 97.50 162 ALA A CA 1
ATOM 1253 C C . ALA A 1 162 ? 1.150 6.572 -1.253 1.00 97.50 162 ALA A C 1
ATOM 1255 O O . ALA A 1 162 ? 1.128 7.019 -0.108 1.00 97.50 162 ALA A O 1
ATOM 1256 N N . SER A 1 163 ? 0.083 6.598 -2.045 1.00 98.12 163 SER A N 1
ATOM 1257 C CA . SER A 1 163 ? -1.242 7.063 -1.635 1.00 98.12 163 SER A CA 1
ATOM 1258 C C . SER A 1 163 ? -2.291 6.067 -2.096 1.00 98.12 163 SER A C 1
ATOM 1260 O O . SER A 1 163 ? -2.456 5.874 -3.302 1.00 98.12 163 SER A O 1
ATOM 1262 N N . TYR A 1 164 ? -2.987 5.430 -1.154 1.00 98.31 164 TYR A N 1
ATOM 1263 C CA . TYR A 1 164 ? -4.005 4.414 -1.425 1.00 98.31 164 TYR A CA 1
ATOM 1264 C C . TYR A 1 164 ? -5.371 4.830 -0.901 1.00 98.31 164 TYR A C 1
ATOM 1266 O O . TYR A 1 164 ? -5.488 5.439 0.156 1.00 98.31 164 TYR A O 1
ATOM 1274 N N . SER A 1 165 ? -6.414 4.453 -1.628 1.00 97.81 165 SER A N 1
ATOM 1275 C CA . SER A 1 165 ? -7.812 4.584 -1.235 1.00 97.81 165 SER A CA 1
ATOM 1276 C C . SER A 1 165 ? -8.425 3.199 -1.104 1.00 97.81 165 SER A C 1
ATOM 1278 O O . SER A 1 165 ? -8.331 2.384 -2.021 1.00 97.81 165 SER A O 1
ATOM 1280 N N . VAL A 1 166 ? -9.049 2.945 0.039 1.00 96.25 166 VAL A N 1
ATOM 1281 C CA . VAL A 1 166 ? -9.874 1.771 0.308 1.00 96.25 166 VAL A CA 1
ATOM 1282 C C . VAL A 1 166 ? -11.319 2.159 0.060 1.00 96.25 166 VAL A C 1
ATOM 1284 O O . VAL A 1 166 ? -11.799 3.153 0.606 1.00 96.25 166 VAL A O 1
ATOM 1287 N N . TRP A 1 167 ? -12.012 1.377 -0.753 1.00 94.50 167 TRP A N 1
ATOM 1288 C CA . TRP A 1 167 ? -13.347 1.699 -1.242 1.00 94.50 167 TRP A CA 1
ATOM 1289 C C . TRP A 1 167 ? -14.408 0.870 -0.529 1.00 94.50 167 TRP A C 1
ATOM 1291 O O . TRP A 1 167 ? -14.150 -0.261 -0.110 1.00 94.50 167 TRP A O 1
ATOM 1301 N N . SER A 1 168 ? -15.613 1.419 -0.398 1.00 89.19 168 SER A N 1
ATOM 1302 C CA . SER A 1 168 ? -16.783 0.631 -0.015 1.00 89.19 168 SER A CA 1
ATOM 1303 C C . SER A 1 168 ? -17.049 -0.478 -1.040 1.00 89.19 168 SER A C 1
ATOM 1305 O O . SER A 1 168 ? -16.631 -0.405 -2.199 1.00 89.19 168 SER A O 1
ATOM 1307 N N . LYS A 1 169 ? -17.752 -1.534 -0.611 1.00 79.81 169 LYS A N 1
ATOM 1308 C CA . LYS A 1 169 ? -18.332 -2.471 -1.578 1.00 79.81 169 LYS A CA 1
ATOM 1309 C C . LYS A 1 169 ? -19.446 -1.753 -2.359 1.00 79.81 169 LYS A C 1
ATOM 1311 O O . LYS A 1 169 ? -20.147 -0.949 -1.740 1.00 79.81 169 LYS A O 1
ATOM 1316 N N . PRO A 1 170 ? -19.574 -2.015 -3.671 1.00 62.53 170 PRO A N 1
ATOM 1317 C CA . PRO A 1 170 ? -20.719 -1.560 -4.454 1.00 62.53 170 PRO A CA 1
ATOM 1318 C C . PRO A 1 170 ? -22.038 -2.147 -3.934 1.00 62.53 170 PRO A C 1
ATOM 1320 O O . PRO A 1 170 ? -21.995 -3.227 -3.293 1.00 62.53 170 PRO A O 1
#